Protein AF-N0BMB1-F1 (afdb_monomer_lite)

Secondary structure (DSSP, 8-state):
--SSTGGGGGGSHHHHHHHHHHHTT-HHHHHHHHHHHHHHHHHHT--HHHHHHS-HHHHHHHHHHHHHHHHHTT--HHHHHHHHHHHHHHHHHTT--------HHHHHT-TTSSSSS--

Sequence (119 aa):
MGKKKYKALLEDENVRRWYVNVSRGAEVTADVNLKRLSNFCERVGLNPKDLLKMDDKALKNLILDYITDMELKGYAGSYIYLTIKAIESWLSFNNRELRAHLFSVQLAVSPIKFKFIIT

Radius of gyration: 15.67 Å; chains: 1; bounding box: 29×44×47 Å

Organism: NCBI:txid387631

Structure (mmCIF, N/CA/C/O backbone):
data_AF-N0BMB1-F1
#
_entry.id   AF-N0BMB1-F1
#
loop_
_atom_site.group_PDB
_atom_site.id
_atom_site.type_symbol
_atom_site.label_atom_id
_atom_site.label_alt_id
_atom_site.label_comp_id
_atom_site.label_asym_id
_atom_site.label_entity_id
_atom_site.label_seq_id
_atom_site.pdbx_PDB_ins_code
_atom_site.Cartn_x
_atom_site.Cartn_y
_atom_site.Cartn_z
_atom_site.occupancy
_atom_site.B_iso_or_equiv
_atom_site.auth_seq_id
_atom_site.auth_comp_id
_atom_site.auth_asym_id
_atom_site.auth_atom_id
_atom_site.pdbx_PDB_model_num
ATOM 1 N N . MET A 1 1 ? -2.194 -19.032 11.243 1.00 38.81 1 MET A N 1
ATOM 2 C CA . MET A 1 1 ? -2.776 -19.253 9.895 1.00 38.81 1 MET A CA 1
ATOM 3 C C . MET A 1 1 ? -2.850 -17.912 9.178 1.00 38.81 1 MET A C 1
ATOM 5 O O . MET A 1 1 ? -3.549 -17.044 9.666 1.00 38.81 1 MET A O 1
ATOM 9 N N . GLY A 1 2 ? -2.084 -17.668 8.108 1.00 46.03 2 GLY A N 1
ATOM 10 C CA . GLY A 1 2 ? -2.102 -16.328 7.486 1.00 46.03 2 GLY A CA 1
ATOM 11 C C . GLY A 1 2 ? -1.203 -16.097 6.271 1.00 46.03 2 GLY A C 1
ATOM 12 O O . GLY A 1 2 ? -1.395 -15.112 5.576 1.00 46.03 2 GLY A O 1
ATOM 13 N N . LYS A 1 3 ? -0.273 -17.009 5.953 1.00 47.09 3 LYS A N 1
ATOM 14 C CA . LYS A 1 3 ? 0.655 -16.859 4.813 1.00 47.09 3 LYS A CA 1
ATOM 15 C C . LYS A 1 3 ? 0.000 -16.931 3.417 1.00 47.09 3 LYS A C 1
ATOM 17 O O . LYS A 1 3 ? 0.708 -16.728 2.441 1.00 47.09 3 LYS A O 1
ATOM 22 N N . LYS A 1 4 ? -1.294 -17.266 3.290 1.00 59.09 4 LYS A N 1
ATOM 23 C CA . LYS A 1 4 ? -1.915 -17.589 1.987 1.00 59.09 4 LYS A CA 1
ATOM 24 C C . LYS A 1 4 ? -2.595 -16.409 1.278 1.00 59.09 4 LYS A C 1
ATOM 26 O O . LYS A 1 4 ? -2.521 -16.356 0.061 1.00 59.09 4 LYS A O 1
ATOM 31 N N . LYS A 1 5 ? -3.216 -15.462 1.995 1.00 67.12 5 LYS A N 1
ATOM 32 C CA . LYS A 1 5 ? -4.100 -14.464 1.356 1.00 67.12 5 LYS A CA 1
ATOM 33 C C . LYS A 1 5 ? -3.335 -13.377 0.592 1.00 67.12 5 LYS A C 1
ATOM 35 O O . LYS A 1 5 ? -3.592 -13.159 -0.581 1.00 67.12 5 LYS A O 1
ATOM 40 N N . TYR A 1 6 ? -2.315 -12.785 1.212 1.00 78.88 6 TYR A N 1
ATOM 41 C CA . TYR A 1 6 ? -1.524 -11.719 0.583 1.00 78.88 6 TYR A CA 1
ATOM 42 C C . TYR A 1 6 ? -0.545 -12.226 -0.486 1.00 78.88 6 TYR A C 1
ATOM 44 O O . TYR A 1 6 ? -0.070 -11.443 -1.300 1.00 78.88 6 TYR A O 1
ATOM 52 N N . LYS A 1 7 ? -0.243 -13.533 -0.517 1.00 85.06 7 LYS A N 1
ATOM 53 C CA . LYS A 1 7 ? 0.584 -14.126 -1.578 1.00 85.06 7 LYS A CA 1
ATOM 54 C C . LYS A 1 7 ? -0.131 -14.177 -2.925 1.00 85.06 7 LYS A C 1
ATOM 56 O O . LYS A 1 7 ? 0.562 -14.207 -3.931 1.00 85.06 7 LYS A O 1
ATOM 61 N N . ALA A 1 8 ? -1.465 -14.121 -2.952 1.00 88.56 8 ALA A N 1
ATOM 62 C CA . ALA A 1 8 ? -2.222 -14.021 -4.200 1.00 88.56 8 ALA A CA 1
ATOM 63 C C . ALA A 1 8 ? -1.836 -12.764 -5.000 1.00 88.56 8 ALA A C 1
ATOM 65 O O . ALA A 1 8 ? -1.805 -12.796 -6.222 1.00 88.56 8 ALA A O 1
ATOM 66 N N . LEU A 1 9 ? -1.422 -11.678 -4.329 1.00 90.94 9 LEU A N 1
ATOM 67 C CA . LEU A 1 9 ? -0.894 -10.500 -5.021 1.00 90.94 9 LEU A CA 1
ATOM 68 C C . LEU A 1 9 ? 0.357 -10.797 -5.864 1.00 90.94 9 LEU A C 1
ATOM 70 O O . LEU A 1 9 ? 0.624 -10.059 -6.802 1.00 90.94 9 LEU A O 1
ATOM 74 N N . LEU A 1 10 ? 1.123 -11.849 -5.558 1.00 94.50 10 LEU A N 1
ATOM 75 C CA . LEU A 1 10 ? 2.311 -12.228 -6.332 1.00 94.50 10 LEU A CA 1
ATOM 76 C C . LEU A 1 10 ? 1.972 -12.895 -7.673 1.00 94.50 10 LEU A C 1
ATOM 78 O O . LEU A 1 10 ? 2.879 -13.106 -8.478 1.00 94.50 10 LEU A O 1
ATOM 82 N N . GLU A 1 11 ? 0.701 -13.222 -7.922 1.00 93.38 11 GLU A N 1
ATOM 83 C CA . GLU A 1 11 ? 0.220 -13.613 -9.253 1.00 93.38 11 GLU A CA 1
ATOM 84 C C . GLU A 1 11 ? 0.292 -12.428 -10.228 1.00 93.38 11 GLU A C 1
ATOM 86 O O . GLU A 1 11 ? 0.483 -12.613 -11.429 1.00 93.38 11 GLU A O 1
ATOM 91 N N . ASP A 1 12 ? 0.219 -11.197 -9.708 1.00 94.62 12 ASP A N 1
ATOM 92 C CA . ASP A 1 12 ? 0.503 -9.998 -10.479 1.00 94.62 12 ASP A CA 1
ATOM 93 C C . ASP A 1 12 ? 2.010 -9.844 -10.702 1.00 94.62 12 ASP A C 1
ATOM 95 O O . ASP A 1 12 ? 2.804 -9.701 -9.766 1.00 94.62 12 ASP A O 1
ATOM 99 N N . GLU A 1 13 ? 2.419 -9.824 -11.969 1.00 96.25 13 GLU A N 1
ATOM 100 C CA . GLU A 1 13 ? 3.834 -9.786 -12.309 1.00 96.25 13 GLU A CA 1
ATOM 101 C C . GLU A 1 13 ? 4.544 -8.512 -11.820 1.00 96.25 13 GLU A C 1
ATOM 103 O O . GLU A 1 13 ? 5.700 -8.587 -11.394 1.00 96.25 13 GLU A O 1
ATOM 108 N N . ASN A 1 14 ? 3.877 -7.354 -11.821 1.00 96.62 14 ASN A N 1
ATOM 109 C CA . ASN A 1 14 ? 4.491 -6.111 -11.352 1.00 96.62 14 ASN A CA 1
ATOM 110 C C . ASN A 1 14 ? 4.673 -6.137 -9.836 1.00 96.62 14 ASN A C 1
ATOM 112 O O . ASN A 1 14 ? 5.730 -5.740 -9.342 1.00 96.62 14 ASN A O 1
ATOM 116 N N . VAL A 1 15 ? 3.697 -6.677 -9.101 1.00 97.56 15 VAL A N 1
ATOM 117 C CA . VAL A 1 15 ? 3.827 -6.865 -7.650 1.00 97.56 15 VAL A CA 1
ATOM 118 C C . VAL A 1 15 ? 4.933 -7.868 -7.330 1.00 97.56 15 VAL A C 1
ATOM 120 O O . VAL A 1 15 ? 5.739 -7.619 -6.435 1.00 97.56 15 VAL A O 1
ATOM 123 N N . ARG A 1 16 ? 5.048 -8.960 -8.094 1.00 97.75 16 ARG A N 1
ATOM 124 C CA . ARG A 1 16 ? 6.143 -9.929 -7.948 1.00 97.75 16 ARG A CA 1
ATOM 125 C C . ARG A 1 16 ? 7.513 -9.289 -8.183 1.00 97.75 16 ARG A C 1
ATOM 127 O O . ARG A 1 16 ? 8.429 -9.508 -7.394 1.00 97.75 16 ARG A O 1
ATOM 134 N N . ARG A 1 17 ? 7.666 -8.488 -9.243 1.00 98.31 17 ARG A N 1
ATOM 135 C CA . ARG A 1 17 ? 8.921 -7.773 -9.547 1.00 98.31 17 ARG A CA 1
ATOM 136 C C . ARG A 1 17 ? 9.281 -6.780 -8.443 1.00 98.31 17 ARG A C 1
ATOM 138 O O . ARG A 1 17 ? 10.433 -6.750 -8.015 1.00 98.31 17 ARG A O 1
ATOM 145 N N . TRP A 1 18 ? 8.301 -6.026 -7.945 1.00 98.25 18 TRP A N 1
ATOM 146 C CA . TRP A 1 18 ? 8.482 -5.132 -6.802 1.00 98.25 18 TRP A CA 1
ATOM 147 C C . TRP A 1 18 ? 8.920 -5.893 -5.547 1.00 98.25 18 TRP A C 1
ATOM 149 O O . TRP A 1 18 ? 9.911 -5.521 -4.923 1.00 98.25 18 TRP A O 1
ATOM 159 N N . TYR A 1 19 ? 8.237 -6.990 -5.212 1.00 98.12 19 TYR A N 1
ATOM 160 C CA . TYR A 1 19 ? 8.570 -7.828 -4.061 1.00 98.12 19 TYR A CA 1
ATOM 161 C C . TYR A 1 19 ? 10.014 -8.335 -4.132 1.00 98.12 19 TYR A C 1
ATOM 163 O O . TYR A 1 19 ? 10.769 -8.155 -3.179 1.00 98.12 19 TYR A O 1
ATOM 171 N N . VAL A 1 20 ? 10.424 -8.889 -5.280 1.00 97.94 20 VAL A N 1
ATOM 172 C CA . VAL A 1 20 ? 11.804 -9.355 -5.502 1.00 97.94 20 VAL A CA 1
ATOM 173 C C . VAL A 1 20 ? 12.804 -8.202 -5.399 1.00 97.94 20 VAL A C 1
ATOM 175 O O . VAL A 1 20 ? 13.907 -8.378 -4.890 1.00 97.94 20 VAL A O 1
ATOM 178 N N . ASN A 1 21 ? 12.443 -7.002 -5.856 1.00 97.50 21 ASN A N 1
ATOM 179 C CA . ASN A 1 21 ? 13.308 -5.837 -5.711 1.00 97.50 21 ASN A CA 1
ATOM 180 C C . ASN A 1 21 ? 13.515 -5.451 -4.237 1.00 97.50 21 ASN A C 1
ATOM 182 O O . ASN A 1 21 ? 14.649 -5.225 -3.824 1.00 97.50 21 ASN A O 1
ATOM 186 N N . VAL A 1 22 ? 12.446 -5.422 -3.435 1.00 97.00 22 VAL A N 1
ATOM 187 C CA . VAL A 1 22 ? 12.526 -5.128 -1.992 1.00 97.00 22 VAL A CA 1
ATOM 188 C C . VAL 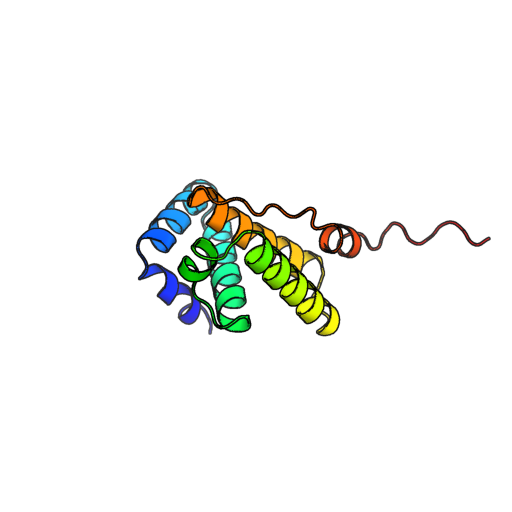A 1 22 ? 13.276 -6.235 -1.240 1.00 97.00 22 VAL A C 1
ATOM 190 O O . VAL A 1 22 ? 14.067 -5.946 -0.340 1.00 97.00 22 VAL A O 1
ATOM 193 N N . SER A 1 23 ? 13.084 -7.501 -1.626 1.00 97.06 23 SER A N 1
ATOM 194 C CA . SER A 1 23 ? 13.686 -8.649 -0.939 1.00 97.06 23 SER A CA 1
ATOM 195 C C . SER A 1 23 ? 15.208 -8.702 -1.069 1.00 97.06 23 SER A C 1
ATOM 197 O O . SER A 1 23 ? 15.857 -9.279 -0.203 1.00 97.06 23 SER A O 1
ATOM 199 N N . ARG A 1 24 ? 15.787 -8.067 -2.101 1.00 95.19 24 ARG A N 1
ATOM 200 C CA . ARG A 1 24 ? 17.248 -7.913 -2.254 1.00 95.19 24 ARG A CA 1
ATOM 201 C C . ARG A 1 24 ? 17.888 -7.169 -1.086 1.00 95.19 24 ARG A C 1
ATOM 203 O O . ARG A 1 24 ? 19.041 -7.433 -0.772 1.00 95.19 24 ARG A O 1
ATOM 210 N N . GLY A 1 25 ? 17.159 -6.238 -0.470 1.00 93.62 25 GLY A N 1
ATOM 211 C CA . GLY A 1 25 ? 17.608 -5.562 0.745 1.00 93.62 25 GLY A CA 1
ATOM 212 C C . GLY A 1 25 ? 17.327 -6.403 1.989 1.00 93.62 25 GLY A C 1
ATOM 213 O O . GLY A 1 25 ? 18.221 -6.639 2.795 1.00 93.62 25 GLY A O 1
ATOM 214 N N . ALA A 1 26 ? 16.079 -6.857 2.141 1.00 94.00 26 ALA A N 1
ATOM 215 C CA . ALA A 1 26 ? 15.676 -7.747 3.226 1.00 94.00 26 ALA A CA 1
ATOM 216 C C . ALA A 1 26 ? 14.365 -8.476 2.892 1.00 94.00 26 ALA A C 1
ATOM 218 O O . ALA A 1 26 ? 13.326 -7.845 2.685 1.00 94.00 26 ALA A O 1
ATOM 219 N N . GLU A 1 27 ? 14.384 -9.809 2.928 1.00 94.88 27 GLU A N 1
ATOM 220 C CA . GLU A 1 27 ? 13.205 -10.650 2.667 1.00 94.88 27 GLU A CA 1
ATOM 221 C C . GLU A 1 27 ? 12.059 -10.368 3.652 1.00 94.88 27 GLU A C 1
ATOM 223 O O . GLU A 1 27 ? 10.911 -10.198 3.248 1.00 94.88 27 GLU A O 1
ATOM 228 N N . VAL A 1 28 ? 12.377 -10.205 4.942 1.00 95.12 28 VAL A N 1
ATOM 229 C CA . VAL A 1 28 ? 11.382 -9.881 5.981 1.00 95.12 28 VAL A CA 1
ATOM 230 C C . VAL A 1 28 ? 10.668 -8.561 5.675 1.00 95.12 28 VAL A C 1
ATOM 232 O O . VAL A 1 28 ? 9.454 -8.453 5.851 1.00 95.12 28 VAL A O 1
ATOM 235 N N . THR A 1 29 ? 11.395 -7.559 5.178 1.00 94.31 29 THR A N 1
ATOM 236 C CA . THR A 1 29 ? 10.805 -6.276 4.777 1.00 94.31 29 THR A CA 1
ATOM 237 C C . THR A 1 29 ? 9.876 -6.451 3.580 1.00 94.31 29 THR A C 1
ATOM 239 O O . THR A 1 29 ? 8.783 -5.885 3.582 1.00 94.31 29 THR A O 1
ATOM 242 N N . ALA A 1 30 ? 10.258 -7.264 2.591 1.00 96.25 30 ALA A N 1
ATOM 243 C CA . ALA A 1 30 ? 9.410 -7.562 1.439 1.00 96.25 30 ALA A CA 1
ATOM 244 C C . ALA A 1 30 ? 8.102 -8.252 1.857 1.00 96.25 30 ALA A C 1
ATOM 246 O O . ALA A 1 30 ? 7.022 -7.829 1.443 1.00 96.25 30 ALA A O 1
ATOM 247 N N . ASP A 1 31 ? 8.177 -9.245 2.745 1.00 96.06 31 ASP A N 1
ATOM 248 C CA . ASP A 1 31 ? 7.012 -9.953 3.287 1.00 96.06 31 ASP A CA 1
ATOM 249 C C . ASP A 1 31 ? 6.058 -9.023 4.040 1.00 96.06 31 ASP A C 1
ATOM 251 O O . ASP A 1 31 ? 4.838 -9.052 3.838 1.00 96.06 31 ASP A O 1
ATOM 255 N N . VAL A 1 32 ? 6.606 -8.179 4.915 1.00 95.62 32 VAL A N 1
ATOM 256 C CA . VAL A 1 32 ? 5.804 -7.241 5.701 1.00 95.62 32 VAL A CA 1
ATOM 257 C C . VAL A 1 32 ? 5.192 -6.162 4.802 1.00 95.62 32 VAL A C 1
ATOM 259 O O . VAL A 1 32 ? 4.022 -5.817 4.987 1.00 95.62 32 VAL A O 1
ATOM 262 N N . ASN A 1 33 ? 5.930 -5.658 3.810 1.00 96.88 33 ASN A N 1
ATOM 263 C CA . ASN A 1 33 ? 5.412 -4.683 2.851 1.00 96.88 33 ASN A CA 1
ATOM 264 C C . ASN A 1 33 ? 4.297 -5.277 1.987 1.00 96.88 33 ASN A C 1
ATOM 266 O O . ASN A 1 33 ? 3.249 -4.648 1.853 1.00 96.88 33 ASN A O 1
ATOM 270 N N . LEU A 1 34 ? 4.466 -6.498 1.471 1.00 97.50 34 LEU A N 1
ATOM 271 C CA . LEU A 1 34 ? 3.435 -7.196 0.699 1.00 97.50 34 LEU A CA 1
ATOM 272 C C . LEU A 1 34 ? 2.153 -7.383 1.517 1.00 97.50 34 LEU A C 1
ATOM 274 O O . LEU A 1 34 ? 1.056 -7.103 1.036 1.00 97.50 34 LEU A O 1
ATOM 278 N N . LYS A 1 35 ? 2.284 -7.797 2.783 1.00 96.62 35 LYS A N 1
ATOM 279 C CA . LYS A 1 35 ? 1.142 -7.936 3.694 1.00 96.62 35 LYS A CA 1
ATOM 280 C C . LYS A 1 35 ? 0.428 -6.602 3.924 1.00 96.62 35 LYS A C 1
ATOM 282 O O . LYS A 1 35 ? -0.798 -6.563 3.930 1.00 96.62 35 LYS A O 1
ATOM 287 N N . ARG A 1 36 ? 1.174 -5.513 4.125 1.00 96.44 36 ARG A N 1
ATOM 288 C CA . ARG A 1 36 ? 0.609 -4.170 4.335 1.00 96.44 36 ARG A CA 1
ATOM 289 C C . ARG A 1 36 ? -0.103 -3.648 3.095 1.00 96.44 36 ARG A C 1
ATOM 291 O O . ARG A 1 36 ? -1.222 -3.165 3.225 1.00 96.44 36 ARG A O 1
ATOM 298 N N . LEU A 1 37 ? 0.502 -3.811 1.920 1.00 97.44 37 LEU A N 1
ATOM 299 C CA . LEU A 1 37 ? -0.115 -3.457 0.644 1.00 97.44 37 LEU A CA 1
ATOM 300 C C . LEU A 1 37 ? -1.418 -4.240 0.432 1.00 97.44 37 LEU A C 1
ATOM 302 O O . LEU A 1 37 ? -2.448 -3.639 0.152 1.00 97.44 37 LEU A O 1
ATOM 306 N N . SER A 1 38 ? -1.399 -5.558 0.667 1.00 96.12 38 SER A N 1
ATOM 307 C CA . SER A 1 38 ? -2.596 -6.408 0.599 1.00 96.12 38 SER A CA 1
ATOM 308 C C . SER A 1 38 ? -3.691 -5.945 1.548 1.00 96.12 38 SER A C 1
ATOM 310 O O . SER A 1 38 ? -4.827 -5.769 1.126 1.00 96.12 38 SER A O 1
ATOM 312 N N . ASN A 1 39 ? -3.365 -5.720 2.821 1.00 95.69 39 ASN A N 1
ATOM 313 C CA . ASN A 1 39 ? -4.346 -5.304 3.820 1.00 95.69 39 ASN A CA 1
ATOM 314 C C . ASN A 1 39 ? -4.940 -3.924 3.513 1.00 95.69 39 ASN A C 1
ATOM 316 O O . ASN A 1 39 ? -6.126 -3.707 3.753 1.00 95.69 39 ASN A O 1
ATOM 320 N N . PHE A 1 40 ? -4.122 -2.996 3.009 1.00 97.19 40 PHE A N 1
ATOM 321 C CA . PHE A 1 40 ? -4.586 -1.687 2.563 1.00 97.19 40 PHE A CA 1
ATOM 322 C C . PHE A 1 40 ? -5.586 -1.844 1.416 1.00 97.19 40 PHE A C 1
ATOM 324 O O . PHE A 1 40 ? -6.730 -1.422 1.554 1.00 97.19 40 PHE A O 1
ATOM 331 N N . CYS A 1 41 ? -5.181 -2.531 0.344 1.00 96.69 41 CYS A N 1
ATOM 332 C CA . CYS A 1 41 ? -6.002 -2.825 -0.829 1.00 96.69 41 CYS A 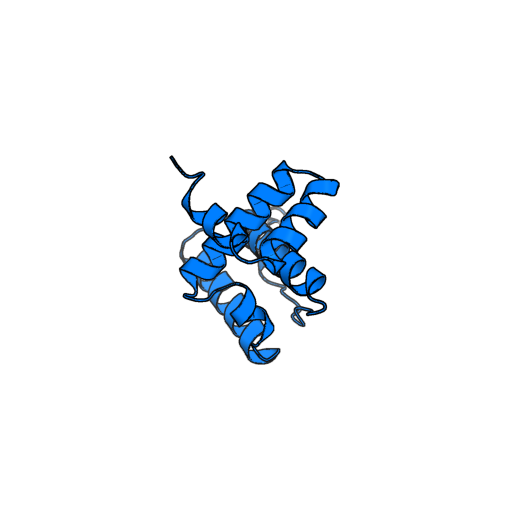CA 1
ATOM 333 C C . CYS A 1 41 ? -7.336 -3.494 -0.463 1.00 96.69 41 CYS A C 1
ATOM 335 O O . CYS A 1 41 ? -8.394 -3.021 -0.871 1.00 96.69 41 CYS A O 1
ATOM 337 N N . GLU A 1 42 ? -7.306 -4.527 0.384 1.00 95.56 42 GLU A N 1
ATOM 338 C CA . GLU A 1 42 ? -8.516 -5.197 0.874 1.00 95.56 42 GLU A CA 1
ATOM 339 C C . GLU A 1 42 ? -9.449 -4.248 1.633 1.00 95.56 42 GLU A C 1
ATOM 341 O O . GLU A 1 42 ? -10.664 -4.322 1.461 1.00 95.56 42 GLU A O 1
ATOM 346 N N . ARG A 1 43 ? -8.903 -3.355 2.466 1.00 95.69 43 ARG A N 1
ATOM 347 C CA . ARG A 1 43 ? -9.710 -2.420 3.257 1.00 95.69 43 ARG A CA 1
ATOM 348 C C . ARG A 1 43 ? -10.395 -1.368 2.396 1.00 95.69 43 ARG A C 1
ATOM 350 O O . ARG A 1 43 ? -11.524 -1.001 2.697 1.00 95.69 43 ARG A O 1
ATOM 357 N N . VAL A 1 44 ? -9.710 -0.878 1.367 1.00 96.19 44 VAL A N 1
ATOM 358 C CA . VAL A 1 44 ? -10.244 0.163 0.479 1.00 96.19 44 VAL A CA 1
ATOM 359 C C . VAL A 1 44 ? -10.975 -0.403 -0.743 1.00 96.19 44 VAL A C 1
ATOM 361 O O . VAL A 1 44 ? -11.478 0.365 -1.555 1.00 96.19 44 VAL A O 1
ATOM 364 N N . GLY A 1 45 ? -11.041 -1.731 -0.886 1.00 95.88 45 GLY A N 1
ATOM 365 C CA . GLY A 1 45 ? -11.725 -2.394 -1.999 1.00 95.88 45 GLY A CA 1
ATOM 366 C C . GLY A 1 45 ? -11.036 -2.218 -3.356 1.00 95.88 45 GLY A C 1
ATOM 367 O O . GLY A 1 45 ? -11.709 -2.240 -4.381 1.00 95.88 45 GLY A O 1
ATOM 368 N N . LEU A 1 46 ? -9.713 -2.034 -3.373 1.00 96.44 46 LEU A N 1
ATOM 369 C CA . LEU A 1 46 ? -8.915 -1.810 -4.585 1.00 96.44 46 LEU A CA 1
ATOM 370 C C . LEU A 1 46 ? -7.824 -2.870 -4.732 1.00 96.44 46 LEU A C 1
ATOM 372 O O . LEU A 1 46 ? -7.463 -3.543 -3.771 1.00 96.44 46 LEU A O 1
ATOM 376 N N . ASN A 1 47 ? -7.236 -2.978 -5.920 1.00 95.50 47 ASN A N 1
ATOM 377 C CA . ASN A 1 47 ? -5.988 -3.712 -6.136 1.00 95.50 47 ASN A CA 1
ATOM 378 C C . ASN A 1 47 ? -4.791 -2.741 -6.300 1.00 95.50 47 ASN A C 1
ATOM 380 O O . ASN A 1 47 ? -4.989 -1.542 -6.519 1.00 95.50 47 ASN A O 1
ATOM 384 N N . PRO A 1 48 ? -3.530 -3.216 -6.227 1.00 96.56 48 PRO A N 1
ATOM 385 C CA . PRO A 1 48 ? -2.363 -2.337 -6.333 1.00 96.56 48 PRO A CA 1
ATOM 386 C C . PRO A 1 48 ? -2.268 -1.545 -7.645 1.00 96.56 48 PRO A C 1
ATOM 388 O O . PRO A 1 48 ? -1.714 -0.444 -7.650 1.00 96.56 48 PRO A O 1
ATOM 391 N N . LYS A 1 49 ? -2.797 -2.078 -8.756 1.00 96.31 49 LYS A N 1
ATOM 392 C CA . LYS A 1 49 ? -2.800 -1.398 -10.061 1.00 96.31 49 LYS A CA 1
ATOM 393 C C . LYS A 1 49 ? -3.809 -0.257 -10.113 1.00 96.31 49 LYS A C 1
ATOM 395 O O . LYS A 1 49 ? -3.560 0.710 -10.826 1.00 96.31 49 LYS A O 1
ATOM 400 N N . ASP A 1 50 ? -4.913 -0.340 -9.376 1.00 97.19 50 ASP A N 1
ATOM 401 C CA . ASP A 1 50 ? -5.898 0.744 -9.327 1.00 97.19 50 ASP A CA 1
ATOM 402 C C . ASP A 1 50 ? -5.278 2.009 -8.730 1.00 97.19 50 ASP A C 1
ATOM 404 O O . ASP A 1 50 ? -5.471 3.093 -9.273 1.00 97.19 50 ASP A O 1
ATOM 408 N N . LEU A 1 51 ? -4.425 1.862 -7.706 1.00 96.81 51 LEU A N 1
ATOM 409 C CA . LEU A 1 51 ? -3.695 2.977 -7.086 1.00 96.81 51 LEU A CA 1
ATOM 410 C C . LEU A 1 51 ? -2.837 3.752 -8.097 1.00 96.81 51 LEU A C 1
ATOM 412 O O . LEU A 1 51 ? -2.715 4.971 -8.003 1.00 96.81 51 LEU A O 1
ATOM 416 N N . LEU A 1 52 ? -2.265 3.055 -9.085 1.00 96.75 52 LEU A N 1
ATOM 417 C CA . LEU A 1 52 ? -1.434 3.668 -10.125 1.00 96.75 52 LEU A CA 1
ATOM 418 C C . LEU A 1 52 ? -2.254 4.506 -11.114 1.00 96.75 52 LEU A C 1
ATOM 420 O O . LEU A 1 52 ? -1.713 5.436 -11.709 1.00 96.75 52 LEU A O 1
ATOM 424 N N . LYS A 1 53 ? -3.543 4.188 -11.283 1.00 96.38 53 LYS A N 1
ATOM 425 C CA . LYS A 1 53 ? -4.457 4.844 -12.232 1.00 96.38 53 LYS A CA 1
ATOM 426 C C . LYS A 1 53 ? -5.172 6.058 -11.644 1.00 96.38 53 LYS A C 1
ATOM 428 O O . LYS A 1 53 ? -5.709 6.859 -12.402 1.00 96.38 53 LYS A O 1
ATOM 433 N N . MET A 1 54 ? -5.215 6.185 -10.319 1.00 95.88 54 MET A N 1
ATOM 434 C CA . MET A 1 54 ? -5.863 7.316 -9.653 1.00 95.88 54 MET A CA 1
ATOM 435 C C . MET A 1 54 ? -5.135 8.618 -9.981 1.00 95.88 54 MET A C 1
ATOM 437 O O . MET A 1 54 ? -3.907 8.633 -10.051 1.00 95.88 54 MET A O 1
ATOM 441 N N . ASP A 1 55 ? -5.856 9.726 -10.120 1.00 94.75 55 ASP A N 1
ATOM 442 C CA . ASP A 1 55 ? -5.220 11.043 -10.131 1.00 94.75 55 ASP A CA 1
ATOM 443 C C . ASP A 1 55 ? -4.616 11.382 -8.751 1.00 94.75 55 ASP A C 1
ATOM 445 O O . ASP A 1 55 ? -4.896 10.726 -7.742 1.00 94.75 55 ASP A O 1
ATOM 449 N N . ASP A 1 56 ? -3.740 12.389 -8.703 1.00 92.50 56 ASP A N 1
ATOM 450 C CA . ASP A 1 56 ? -3.008 12.759 -7.483 1.00 92.50 56 ASP A CA 1
ATOM 451 C C . ASP A 1 56 ? -3.940 13.167 -6.330 1.00 92.50 56 ASP A C 1
ATOM 453 O O . ASP A 1 56 ? -3.657 12.868 -5.167 1.00 92.50 56 ASP A O 1
ATOM 457 N N . LYS A 1 57 ? -5.065 13.824 -6.634 1.00 92.88 57 LYS A N 1
ATOM 458 C CA . LYS A 1 57 ? -6.024 14.281 -5.622 1.00 92.88 57 LYS A CA 1
ATOM 459 C C . LYS A 1 57 ? -6.795 13.098 -5.046 1.00 92.88 57 LYS A C 1
ATOM 461 O O . LYS A 1 57 ? -6.922 13.000 -3.827 1.00 92.88 57 LYS A O 1
ATOM 466 N N . ALA A 1 58 ? -7.274 12.199 -5.899 1.00 94.94 58 ALA A N 1
ATOM 467 C CA . ALA A 1 58 ? -8.000 11.005 -5.494 1.00 94.94 58 ALA A CA 1
ATOM 468 C C . ALA A 1 58 ? -7.117 10.076 -4.649 1.00 94.94 58 ALA A C 1
ATOM 470 O O . ALA A 1 58 ? -7.544 9.628 -3.586 1.00 94.94 58 ALA A O 1
ATOM 471 N N . LEU A 1 59 ? -5.867 9.848 -5.067 1.00 95.62 59 LEU A N 1
ATOM 472 C CA . LEU A 1 59 ? -4.917 9.024 -4.316 1.00 95.62 59 LEU A CA 1
ATOM 473 C C . LEU A 1 59 ? -4.592 9.632 -2.944 1.00 95.62 59 LEU A C 1
ATOM 475 O O . LEU A 1 59 ? -4.574 8.923 -1.937 1.00 95.62 59 LEU A O 1
ATOM 479 N N . LYS A 1 60 ? -4.374 10.952 -2.887 1.00 93.44 60 LYS A N 1
ATOM 480 C CA . LYS A 1 60 ? -4.144 11.669 -1.627 1.00 93.44 60 LYS A CA 1
ATOM 481 C C . LYS A 1 60 ? -5.336 11.540 -0.679 1.00 93.44 60 LYS A C 1
ATOM 483 O O . LYS A 1 60 ? -5.136 11.216 0.488 1.00 93.44 60 LYS A O 1
ATOM 488 N N . ASN A 1 61 ? -6.546 11.807 -1.166 1.00 94.19 61 ASN A N 1
ATOM 489 C CA . ASN A 1 61 ? -7.752 11.747 -0.342 1.00 94.19 61 ASN A CA 1
ATOM 490 C C . ASN A 1 61 ? -7.986 10.330 0.186 1.00 94.19 61 ASN A C 1
ATOM 492 O O . ASN A 1 61 ? -8.169 10.167 1.385 1.00 94.19 61 ASN A O 1
ATOM 496 N N . LEU A 1 62 ? -7.832 9.309 -0.664 1.00 96.12 62 LEU A N 1
ATOM 497 C CA . LEU A 1 62 ? -7.936 7.909 -0.253 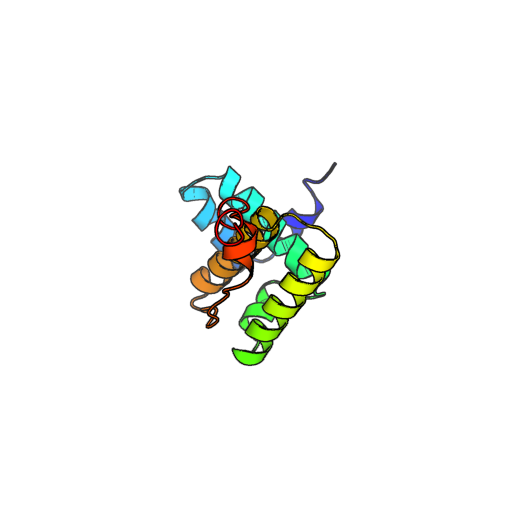1.00 96.12 62 LEU A CA 1
ATOM 498 C C . LEU A 1 62 ? -6.993 7.568 0.911 1.00 96.12 62 LEU A C 1
ATOM 500 O O . LEU 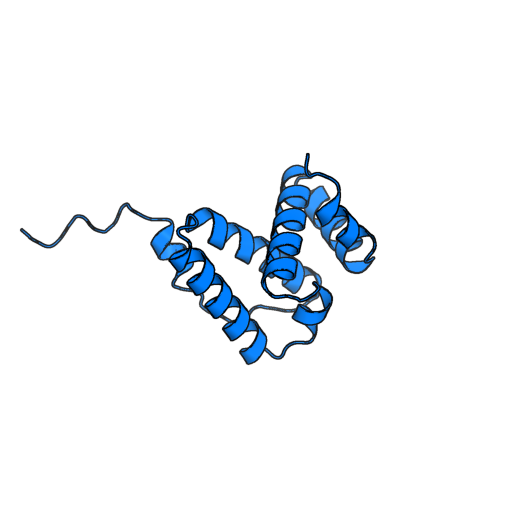A 1 62 ? -7.377 6.876 1.852 1.00 96.12 62 LEU A O 1
ATOM 504 N N . ILE A 1 63 ? -5.744 8.038 0.848 1.00 94.88 63 ILE A N 1
ATOM 505 C CA . ILE A 1 63 ? -4.755 7.775 1.897 1.00 94.88 63 ILE A CA 1
ATOM 506 C C . ILE A 1 63 ? -5.101 8.520 3.189 1.00 94.88 63 ILE A C 1
ATOM 508 O O . ILE A 1 63 ? -4.943 7.947 4.266 1.00 94.88 63 ILE A O 1
ATOM 512 N N . LEU A 1 64 ? -5.593 9.758 3.102 1.00 92.94 64 LEU A N 1
ATOM 513 C CA . LEU A 1 64 ? -6.054 10.511 4.272 1.00 92.94 64 LEU A CA 1
ATOM 514 C C . LEU A 1 64 ? -7.260 9.838 4.935 1.00 92.94 64 LEU A C 1
ATOM 516 O O . LEU A 1 64 ? -7.233 9.625 6.145 1.00 92.94 64 LEU A O 1
ATOM 520 N N . ASP A 1 65 ? -8.248 9.418 4.146 1.00 95.12 65 ASP A N 1
ATOM 521 C CA . ASP A 1 65 ? -9.436 8.718 4.639 1.00 95.12 65 ASP A CA 1
ATOM 522 C C . ASP A 1 65 ? -9.056 7.391 5.314 1.00 95.12 65 ASP A C 1
ATOM 524 O O . ASP A 1 65 ? -9.556 7.067 6.392 1.00 95.12 65 ASP A O 1
ATOM 528 N N . TYR A 1 66 ? -8.101 6.649 4.735 1.00 95.44 66 TYR A N 1
ATOM 529 C CA . TYR A 1 66 ? -7.544 5.447 5.358 1.00 95.44 66 TYR A CA 1
ATOM 530 C C . TYR A 1 66 ? -6.853 5.753 6.695 1.00 95.44 66 TYR A C 1
ATOM 532 O O . TYR A 1 66 ? -7.044 5.012 7.658 1.00 95.44 66 TYR A O 1
ATOM 540 N N . ILE A 1 67 ? -6.047 6.818 6.778 1.00 93.31 67 ILE A N 1
ATOM 541 C CA . ILE A 1 67 ? -5.375 7.205 8.028 1.00 93.31 67 ILE A CA 1
ATOM 542 C C . ILE A 1 67 ? -6.418 7.517 9.105 1.00 93.31 67 ILE A C 1
ATOM 544 O O . ILE A 1 67 ? -6.348 6.935 10.187 1.00 93.31 67 ILE A O 1
ATOM 548 N N . THR A 1 68 ? -7.412 8.350 8.791 1.00 92.31 68 THR A N 1
ATOM 549 C CA . THR A 1 68 ? -8.483 8.712 9.727 1.00 92.31 68 THR A CA 1
ATOM 550 C C . THR A 1 68 ? -9.284 7.490 10.183 1.00 92.31 68 THR A C 1
ATOM 552 O O . THR A 1 68 ? -9.507 7.327 11.380 1.00 92.31 68 THR A O 1
ATOM 555 N N . ASP A 1 69 ? -9.660 6.581 9.275 1.00 94.75 69 ASP A N 1
ATOM 556 C CA . ASP A 1 69 ? -10.345 5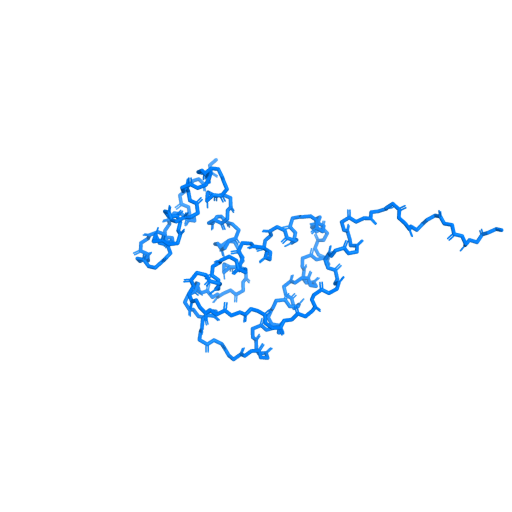.327 9.635 1.00 94.75 69 ASP A CA 1
ATOM 557 C C . ASP A 1 69 ? -9.521 4.479 10.616 1.00 94.75 69 ASP A C 1
ATOM 559 O O . ASP A 1 69 ? -10.047 3.920 11.581 1.00 94.75 69 ASP A O 1
ATOM 563 N N . MET A 1 70 ? -8.213 4.377 10.383 1.00 94.12 70 MET A N 1
ATOM 564 C CA . MET A 1 70 ? -7.318 3.574 11.212 1.00 94.12 70 MET A CA 1
ATOM 565 C C . MET A 1 70 ? -7.074 4.204 12.588 1.00 94.12 70 MET A C 1
ATOM 567 O O . MET A 1 70 ? -7.024 3.476 13.582 1.00 94.12 70 MET A O 1
ATOM 571 N N . GLU A 1 71 ? -6.969 5.530 12.665 1.00 91.94 71 GLU A N 1
ATOM 572 C CA . GLU A 1 71 ? -6.879 6.270 13.929 1.00 91.94 71 GLU A CA 1
ATOM 573 C C . GLU A 1 71 ? -8.162 6.114 14.754 1.00 91.94 71 GLU A C 1
ATOM 575 O O . GLU A 1 71 ? -8.093 5.756 15.930 1.00 91.94 71 GLU A O 1
ATOM 580 N N . LEU A 1 72 ? -9.336 6.272 14.130 1.00 93.12 72 LEU A N 1
ATOM 581 C CA . LEU A 1 72 ? -10.637 6.082 14.788 1.00 93.12 72 LEU A CA 1
ATOM 582 C C . LEU A 1 72 ? -10.833 4.651 15.304 1.00 93.12 72 LEU A C 1
ATOM 584 O O . LEU A 1 72 ? -11.464 4.439 16.337 1.00 93.12 72 LEU A O 1
ATOM 588 N N . LYS A 1 73 ? -10.260 3.661 14.614 1.00 93.50 73 LYS A N 1
ATOM 589 C CA . LYS A 1 73 ? -10.256 2.253 15.040 1.00 93.50 73 LYS A CA 1
ATOM 590 C C . LYS A 1 73 ? -9.176 1.924 16.080 1.00 93.50 73 LYS A C 1
ATOM 592 O O . LYS A 1 73 ? -9.063 0.765 16.476 1.00 93.50 73 LYS A O 1
ATOM 597 N N . GLY A 1 74 ? -8.386 2.905 16.520 1.00 92.00 74 GLY A N 1
ATOM 598 C CA . GLY A 1 74 ? -7.388 2.747 17.580 1.00 92.00 74 GLY A CA 1
ATOM 599 C C . GLY A 1 74 ? -6.116 2.007 17.160 1.00 92.00 74 GLY A C 1
ATOM 600 O O . GLY A 1 74 ? -5.399 1.484 18.016 1.00 92.00 74 GLY A O 1
ATOM 601 N N . TYR A 1 75 ? -5.811 1.924 15.861 1.00 92.31 75 TYR A N 1
ATOM 602 C CA . TYR A 1 75 ? -4.544 1.342 15.419 1.00 92.31 75 TYR A CA 1
ATOM 603 C C . TYR A 1 75 ? -3.368 2.248 15.796 1.00 92.31 75 TYR A C 1
ATOM 605 O O . TYR A 1 75 ? -3.439 3.470 15.698 1.00 92.31 75 TYR A O 1
ATOM 613 N N . ALA A 1 76 ? -2.242 1.640 16.176 1.00 90.88 76 ALA A N 1
ATOM 614 C CA . ALA A 1 76 ? -1.036 2.387 16.515 1.00 90.88 76 ALA A CA 1
ATOM 615 C C . ALA A 1 76 ? -0.542 3.230 15.325 1.00 90.88 76 ALA A C 1
ATOM 617 O O . ALA A 1 76 ? -0.395 2.712 14.214 1.00 90.88 76 ALA A O 1
ATOM 618 N N . GLY A 1 77 ? -0.180 4.493 15.575 1.00 87.00 77 GLY A N 1
ATOM 619 C CA . GLY A 1 77 ? 0.363 5.389 14.545 1.00 87.00 77 GLY A CA 1
ATOM 620 C C . GLY A 1 77 ? 1.578 4.802 13.818 1.00 87.00 77 GLY A C 1
ATOM 621 O O . GLY A 1 77 ? 1.715 4.953 12.608 1.00 87.00 77 GLY A O 1
ATOM 622 N N . SER A 1 78 ? 2.410 4.019 14.515 1.00 87.81 78 SER A N 1
ATOM 623 C CA . SER A 1 78 ? 3.548 3.310 13.912 1.00 87.81 78 SER A CA 1
ATOM 624 C C . SER A 1 78 ? 3.121 2.242 12.899 1.00 87.81 78 SER A C 1
ATOM 626 O O . SER A 1 78 ? 3.770 2.074 11.867 1.00 87.81 78 SER A O 1
ATOM 628 N N . TYR A 1 79 ? 2.010 1.543 13.139 1.00 92.81 79 TYR A N 1
ATOM 629 C CA . TYR A 1 79 ? 1.452 0.588 12.183 1.00 92.81 79 TYR A CA 1
ATOM 630 C C . TYR A 1 79 ? 0.918 1.300 10.935 1.00 92.81 79 TYR A C 1
ATOM 632 O O . TYR A 1 79 ? 1.186 0.857 9.813 1.00 92.81 79 TYR A O 1
ATOM 640 N N . ILE A 1 80 ? 0.201 2.413 11.125 1.00 93.81 80 ILE A N 1
ATOM 641 C CA . ILE A 1 80 ? -0.321 3.244 10.032 1.00 93.81 80 ILE A CA 1
ATOM 642 C C . ILE A 1 80 ? 0.848 3.765 9.191 1.00 93.81 80 ILE A C 1
ATOM 644 O O . ILE A 1 80 ? 0.879 3.532 7.985 1.00 93.81 80 ILE A O 1
ATOM 648 N N . TYR A 1 81 ? 1.864 4.346 9.834 1.00 91.81 81 TYR A N 1
ATOM 649 C CA . TYR A 1 81 ? 3.059 4.895 9.185 1.00 91.81 81 TYR A CA 1
ATOM 650 C C . TYR A 1 81 ? 3.747 3.870 8.299 1.00 91.81 81 TYR A C 1
ATOM 652 O O . TYR A 1 81 ? 3.994 4.102 7.116 1.00 91.81 81 TYR A O 1
ATOM 660 N N . LEU A 1 82 ? 4.024 2.698 8.865 1.00 93.19 82 LEU A N 1
ATOM 661 C CA . LEU A 1 82 ? 4.716 1.651 8.139 1.00 93.19 82 LEU A CA 1
ATOM 662 C C . LEU A 1 82 ? 3.856 1.054 7.013 1.00 93.19 82 LEU A C 1
ATOM 664 O O . LEU A 1 82 ? 4.406 0.530 6.045 1.00 93.19 82 LEU A O 1
ATOM 668 N N . THR A 1 83 ? 2.526 1.141 7.114 1.00 96.31 83 THR A N 1
ATOM 669 C CA . THR A 1 83 ? 1.614 0.805 6.011 1.00 96.31 83 THR A CA 1
ATOM 670 C C . THR A 1 83 ? 1.728 1.819 4.879 1.00 96.31 83 THR A C 1
ATOM 672 O O . THR A 1 83 ? 1.916 1.409 3.736 1.00 96.31 83 THR A O 1
ATOM 675 N N . ILE A 1 84 ? 1.728 3.122 5.183 1.00 95.50 84 ILE A N 1
ATOM 676 C CA . ILE A 1 84 ? 1.928 4.171 4.171 1.00 95.50 84 ILE A CA 1
ATOM 677 C C . ILE A 1 84 ? 3.292 4.029 3.488 1.00 95.50 84 ILE A C 1
ATOM 679 O O . ILE A 1 84 ? 3.363 4.081 2.265 1.00 95.50 84 ILE A O 1
ATOM 683 N N . LYS A 1 85 ? 4.358 3.720 4.236 1.00 94.56 85 LYS A N 1
ATOM 684 C CA . LYS A 1 85 ? 5.688 3.458 3.657 1.00 94.56 85 LYS A CA 1
ATOM 685 C C . LYS A 1 85 ? 5.706 2.284 2.676 1.00 94.56 85 LYS A C 1
ATOM 687 O O . LYS A 1 85 ? 6.416 2.334 1.673 1.00 94.56 85 LYS A O 1
ATOM 692 N N . ALA A 1 86 ? 4.923 1.235 2.932 1.00 96.81 86 ALA A N 1
ATOM 693 C CA . ALA A 1 86 ? 4.791 0.123 1.993 1.00 96.81 86 ALA A CA 1
ATOM 694 C C . ALA A 1 86 ? 4.078 0.553 0.696 1.00 96.81 86 ALA A C 1
ATOM 696 O O . ALA A 1 86 ? 4.497 0.150 -0.388 1.00 96.81 86 ALA A O 1
ATOM 697 N N . ILE A 1 87 ? 3.050 1.404 0.799 1.00 97.12 87 ILE A N 1
ATOM 698 C CA . ILE A 1 87 ? 2.330 1.963 -0.356 1.00 97.12 87 ILE A CA 1
ATOM 699 C C . ILE A 1 87 ? 3.250 2.890 -1.160 1.00 97.12 87 ILE A C 1
ATOM 701 O O . ILE A 1 87 ? 3.357 2.730 -2.370 1.00 97.12 87 ILE A O 1
ATOM 705 N N . GLU A 1 88 ? 3.970 3.803 -0.506 1.00 95.44 88 GLU A N 1
ATOM 706 C CA . GLU A 1 88 ? 4.956 4.683 -1.152 1.00 95.44 88 GLU A CA 1
ATOM 707 C C . GLU A 1 88 ? 6.032 3.881 -1.893 1.00 95.44 88 GLU A C 1
ATOM 709 O O . GLU A 1 88 ? 6.370 4.207 -3.028 1.00 95.44 88 GLU A O 1
ATOM 714 N N 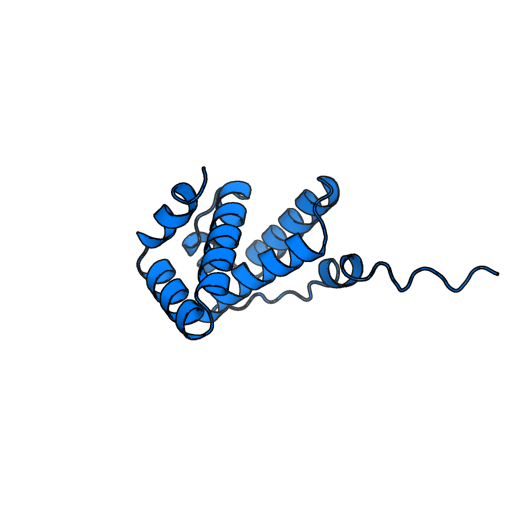. SER A 1 89 ? 6.529 2.795 -1.290 1.00 96.44 89 SER A N 1
ATOM 715 C CA . SER A 1 89 ? 7.488 1.893 -1.937 1.00 96.44 89 SER A CA 1
ATOM 716 C C . SER A 1 89 ? 6.921 1.252 -3.208 1.00 96.44 89 SER A C 1
ATOM 718 O O . SER A 1 89 ? 7.633 1.163 -4.209 1.00 96.44 89 SER A O 1
ATOM 720 N N . TRP A 1 90 ? 5.655 0.822 -3.189 1.00 98.12 90 TRP A N 1
ATOM 721 C CA . TRP A 1 90 ? 4.972 0.290 -4.371 1.00 98.12 90 TRP A CA 1
ATOM 722 C C . TRP A 1 90 ? 4.804 1.354 -5.462 1.00 98.12 90 TRP A C 1
ATOM 724 O O . TRP A 1 90 ? 5.132 1.101 -6.621 1.00 98.12 90 TRP A O 1
ATOM 734 N N . LEU A 1 91 ? 4.326 2.547 -5.101 1.00 97.06 91 LEU A N 1
ATOM 735 C CA . LEU A 1 91 ? 4.129 3.645 -6.047 1.00 97.06 91 LEU A CA 1
ATOM 736 C C . LEU A 1 91 ? 5.462 4.046 -6.696 1.00 97.06 91 LEU A C 1
ATOM 738 O O . LEU A 1 91 ? 5.560 4.076 -7.923 1.00 97.06 91 LEU A O 1
ATOM 742 N N . SER A 1 92 ? 6.503 4.254 -5.885 1.00 96.31 92 SER A N 1
ATOM 743 C CA . SER A 1 92 ? 7.832 4.673 -6.343 1.00 96.31 92 SER A CA 1
ATOM 744 C C . SER A 1 92 ? 8.462 3.658 -7.298 1.00 96.31 92 SER A C 1
ATOM 746 O O . SER A 1 92 ? 8.992 4.046 -8.336 1.00 96.31 92 SER A O 1
ATOM 748 N N . PHE A 1 93 ? 8.327 2.355 -7.020 1.00 97.31 93 PHE A N 1
ATOM 749 C CA . PHE A 1 93 ? 8.778 1.300 -7.936 1.00 97.31 93 PHE A CA 1
ATOM 750 C C . PHE A 1 93 ? 8.116 1.383 -9.321 1.00 97.31 93 PHE A C 1
ATOM 752 O O . PHE A 1 93 ? 8.723 1.010 -10.321 1.00 97.31 93 PHE A O 1
ATOM 759 N N . ASN A 1 94 ? 6.885 1.893 -9.386 1.00 97.44 94 ASN A N 1
ATOM 760 C CA . ASN A 1 94 ? 6.138 2.095 -10.625 1.00 97.44 94 ASN A CA 1
ATOM 761 C C . ASN A 1 94 ? 6.247 3.537 -11.161 1.00 97.44 94 ASN A C 1
ATOM 763 O O . ASN A 1 94 ? 5.403 3.956 -11.950 1.00 97.44 94 ASN A O 1
ATOM 767 N N . ASN A 1 95 ? 7.263 4.304 -10.743 1.00 95.62 95 ASN A N 1
ATOM 768 C CA . ASN A 1 95 ? 7.481 5.703 -11.135 1.00 95.62 95 ASN A CA 1
ATOM 769 C C . ASN A 1 95 ? 6.283 6.626 -10.840 1.00 95.62 95 ASN A C 1
ATOM 771 O O . ASN A 1 95 ? 6.063 7.621 -11.532 1.00 95.62 95 ASN A O 1
ATOM 775 N N . ARG A 1 96 ? 5.497 6.295 -9.809 1.00 93.81 96 ARG A N 1
ATOM 776 C CA . ARG A 1 96 ? 4.415 7.130 -9.293 1.00 93.81 96 ARG A CA 1
ATOM 777 C C . ARG A 1 96 ? 4.801 7.653 -7.917 1.00 93.81 96 ARG A C 1
ATOM 779 O O . ARG A 1 96 ? 5.244 6.900 -7.060 1.00 93.81 96 ARG A O 1
ATOM 786 N N . GLU A 1 97 ? 4.589 8.937 -7.676 1.00 88.12 97 GLU A N 1
ATOM 787 C CA . GLU A 1 97 ? 4.845 9.532 -6.367 1.00 88.12 97 GLU A CA 1
ATOM 788 C C . GLU A 1 97 ? 3.545 9.889 -5.664 1.00 88.12 97 GLU A C 1
ATOM 790 O O . GLU A 1 97 ? 2.582 10.352 -6.280 1.00 88.12 97 GLU A O 1
ATOM 795 N N . LEU A 1 98 ? 3.539 9.710 -4.345 1.00 84.62 98 LEU A N 1
ATOM 796 C CA . LEU A 1 98 ? 2.501 10.264 -3.497 1.00 84.62 98 LEU A CA 1
ATOM 797 C C . LEU A 1 98 ? 2.828 11.729 -3.202 1.00 84.62 98 LEU A C 1
ATOM 799 O O . LEU A 1 98 ? 3.644 12.038 -2.337 1.00 84.62 98 LEU A O 1
ATOM 803 N N . ARG A 1 99 ? 2.161 12.649 -3.898 1.00 76.69 99 ARG A N 1
ATOM 804 C CA . ARG A 1 99 ? 2.319 14.094 -3.680 1.00 76.69 99 ARG A CA 1
ATOM 805 C C . ARG A 1 99 ? 1.453 14.574 -2.515 1.00 76.69 99 ARG A C 1
ATOM 807 O O . ARG A 1 99 ? 0.485 15.314 -2.693 1.00 76.69 99 ARG A O 1
ATOM 814 N N . ALA A 1 100 ? 1.777 14.123 -1.307 1.00 65.75 100 ALA A N 1
ATOM 815 C CA . ALA A 1 100 ? 1.090 14.540 -0.091 1.00 65.75 100 ALA A CA 1
ATOM 816 C C . ALA A 1 100 ? 2.080 14.782 1.054 1.00 65.75 100 ALA A C 1
ATOM 818 O O . ALA A 1 100 ? 2.819 13.887 1.452 1.00 65.75 100 ALA A O 1
ATOM 819 N N . HIS A 1 101 ? 2.044 15.980 1.643 1.00 62.38 101 HIS A N 1
ATOM 820 C CA . HIS A 1 101 ? 2.643 16.212 2.955 1.00 62.38 101 HIS A CA 1
ATOM 821 C C . HIS A 1 101 ? 1.723 15.610 4.025 1.00 62.38 101 HIS A C 1
ATOM 823 O O . HIS A 1 101 ? 0.754 16.236 4.455 1.00 62.38 101 HIS A O 1
ATOM 829 N N . LEU A 1 102 ? 1.984 14.360 4.410 1.00 62.78 102 LEU A N 1
ATOM 830 C CA . LEU A 1 102 ? 1.214 13.651 5.433 1.00 62.78 102 LEU A CA 1
ATOM 831 C C . LEU A 1 102 ? 1.759 13.990 6.828 1.00 62.78 102 LEU A C 1
ATOM 833 O O . LEU A 1 102 ? 2.632 13.305 7.355 1.00 62.78 102 LEU A O 1
ATOM 837 N N . PHE A 1 103 ? 1.255 15.072 7.425 1.00 56.81 103 PHE A N 1
ATOM 838 C CA . PHE A 1 103 ? 1.670 15.524 8.760 1.00 56.81 103 PHE A CA 1
ATOM 839 C C . PHE A 1 103 ? 1.110 14.666 9.913 1.00 56.81 103 PHE A C 1
ATOM 841 O O . PHE A 1 103 ? 1.693 14.654 10.995 1.00 56.81 103 PHE A O 1
ATOM 848 N N . SER A 1 104 ? 0.005 13.941 9.703 1.00 51.62 104 SER A N 1
ATOM 849 C CA . SER A 1 104 ? -0.746 13.272 10.781 1.00 51.62 104 SER A CA 1
ATOM 850 C C . SER A 1 104 ? -0.008 12.085 11.404 1.00 51.62 104 SER A C 1
ATOM 852 O O . SER A 1 104 ? 0.050 11.954 12.625 1.00 51.62 104 SER A O 1
ATOM 854 N N . VAL A 1 105 ? 0.634 11.244 10.592 1.00 52.94 105 VAL A N 1
ATOM 855 C CA . VAL A 1 105 ? 1.134 9.959 11.099 1.00 52.94 105 VAL A CA 1
ATOM 856 C C . VAL A 1 105 ? 2.433 10.099 11.905 1.00 52.94 105 VAL A C 1
ATOM 858 O O . VAL A 1 105 ? 2.649 9.366 12.868 1.00 52.94 105 VAL A O 1
ATOM 861 N N . GLN A 1 106 ? 3.284 11.075 11.576 1.00 46.47 106 GLN A N 1
ATOM 862 C CA . GLN A 1 106 ? 4.540 11.312 12.301 1.00 46.47 106 GLN A CA 1
ATOM 863 C C . GLN A 1 106 ? 4.292 11.800 13.742 1.00 46.47 106 GLN A C 1
ATOM 865 O O . GLN A 1 106 ? 5.055 11.462 14.649 1.00 46.47 106 GLN A O 1
ATOM 870 N N . LEU A 1 107 ? 3.217 12.566 13.965 1.00 46.16 107 LEU A N 1
ATOM 871 C CA . LEU A 1 107 ? 2.883 13.133 15.275 1.00 46.16 107 LEU A CA 1
ATOM 872 C C . LEU A 1 107 ? 2.346 12.069 16.246 1.00 46.16 107 LEU A C 1
ATOM 874 O O . LEU A 1 107 ? 2.686 12.101 17.425 1.00 46.16 107 LEU A O 1
ATOM 878 N N . ALA A 1 108 ? 1.614 11.063 15.753 1.00 43.66 108 ALA A N 1
ATOM 879 C CA . ALA A 1 108 ? 1.116 9.951 16.570 1.00 43.66 108 ALA A CA 1
ATOM 880 C C . ALA A 1 108 ? 2.202 8.926 16.968 1.00 43.66 108 ALA A C 1
ATOM 882 O O . ALA A 1 108 ? 2.023 8.165 17.919 1.00 43.66 108 ALA A O 1
ATOM 883 N N . VAL A 1 109 ? 3.343 8.890 16.266 1.00 46.56 109 VAL A N 1
ATOM 884 C CA . VAL A 1 109 ? 4.487 8.012 16.601 1.00 46.56 109 VAL A CA 1
ATOM 885 C C . VAL A 1 109 ? 5.335 8.590 17.748 1.00 46.56 109 VAL A C 1
ATOM 887 O O . VAL A 1 109 ? 6.126 7.867 18.350 1.00 46.56 109 VAL A O 1
ATOM 890 N N . SER A 1 110 ? 5.142 9.864 18.110 1.00 38.84 110 SER A N 1
ATOM 891 C CA . SER A 1 110 ? 5.822 10.512 19.238 1.00 38.84 110 SER A CA 1
ATOM 892 C C . SER A 1 110 ? 4.855 10.861 20.377 1.00 38.84 110 SER A C 1
ATOM 894 O O . SER A 1 110 ? 4.422 12.006 20.473 1.00 38.84 110 SER A O 1
ATOM 896 N N . PRO A 1 111 ? 4.596 9.956 21.339 1.00 40.81 111 PRO A N 1
ATOM 897 C CA . PRO A 1 111 ? 3.916 10.329 22.583 1.00 40.81 111 PRO A CA 1
ATOM 898 C C . PRO A 1 111 ? 4.774 11.219 23.514 1.00 40.81 111 PRO A C 1
ATOM 900 O O . PRO A 1 111 ? 4.344 11.557 24.610 1.00 40.81 111 PRO A O 1
ATOM 903 N N . ILE A 1 112 ? 5.993 11.614 23.116 1.00 41.94 112 ILE A N 1
ATOM 904 C CA . ILE A 1 112 ? 7.003 12.185 24.030 1.00 41.94 112 ILE A CA 1
ATOM 905 C C . ILE A 1 112 ? 7.042 13.731 24.048 1.00 41.94 112 ILE A C 1
ATOM 907 O O . ILE A 1 112 ? 7.781 14.307 24.838 1.00 41.94 112 ILE A O 1
ATOM 911 N N . LYS A 1 113 ? 6.230 14.461 23.268 1.00 43.41 113 LYS A N 1
ATOM 912 C CA . LYS A 1 113 ? 6.267 15.947 23.287 1.00 43.41 113 LYS A CA 1
ATOM 913 C C . LYS A 1 113 ? 4.942 16.654 23.590 1.00 43.41 113 LYS A C 1
ATOM 915 O O . LYS A 1 113 ? 4.719 17.756 23.112 1.00 43.41 113 LYS A O 1
ATOM 920 N N . PHE A 1 114 ? 4.108 16.072 24.452 1.00 39.41 114 PHE A N 1
ATOM 921 C CA . PHE A 1 114 ? 3.020 16.799 25.127 1.00 39.41 114 PHE A CA 1
ATOM 922 C C . PHE A 1 114 ? 3.110 16.622 26.649 1.00 39.41 114 PHE A C 1
ATOM 924 O O . PHE A 1 114 ? 2.223 16.113 27.324 1.00 39.41 114 PHE A O 1
ATOM 931 N N . LYS A 1 115 ? 4.250 17.030 27.199 1.00 40.59 115 LYS A N 1
ATOM 932 C CA . LYS A 1 115 ? 4.409 17.374 28.613 1.00 40.59 115 LYS A CA 1
ATOM 933 C C . LYS A 1 115 ? 5.442 18.483 28.658 1.00 40.59 115 LYS A C 1
ATOM 935 O O . LYS A 1 115 ? 6.610 18.186 28.785 1.00 40.59 115 LYS A O 1
ATOM 940 N N . PHE A 1 116 ? 5.031 19.713 28.390 1.00 43.72 116 PHE A N 1
ATOM 941 C CA . PHE A 1 116 ? 5.611 20.962 28.890 1.00 43.72 116 PHE A CA 1
ATOM 942 C C . PHE A 1 116 ? 4.743 22.084 28.313 1.00 43.72 116 PHE A C 1
ATOM 944 O O . PHE A 1 116 ? 4.350 22.016 27.153 1.00 43.72 116 PHE A O 1
ATOM 951 N N . ILE A 1 117 ? 4.460 23.092 29.137 1.00 41.91 117 ILE A N 1
ATOM 952 C CA . ILE A 1 117 ? 3.484 24.176 28.946 1.00 41.91 117 ILE A CA 1
ATOM 953 C C . ILE A 1 117 ? 2.054 23.770 29.345 1.00 41.91 117 ILE A C 1
ATOM 955 O O . ILE A 1 117 ? 1.190 23.679 28.487 1.00 41.91 117 ILE A O 1
ATOM 959 N N . ILE A 1 118 ? 1.829 23.467 30.633 1.00 42.75 118 ILE A N 1
ATOM 960 C CA . ILE A 1 118 ? 1.023 24.307 31.550 1.00 42.75 118 ILE A CA 1
ATOM 961 C C . ILE A 1 118 ? 1.479 24.000 32.991 1.00 42.75 118 ILE A C 1
ATOM 963 O O . ILE A 1 118 ? 0.986 23.065 33.613 1.00 42.75 118 ILE A O 1
ATOM 967 N N . THR A 1 119 ? 2.465 24.749 33.482 1.00 46.72 119 THR A N 1
ATOM 968 C CA . THR A 1 119 ? 2.611 25.203 34.883 1.00 46.72 119 THR A CA 1
ATOM 969 C C . THR A 1 119 ? 3.651 26.302 34.896 1.00 46.72 119 THR A C 1
ATOM 971 O O . THR A 1 119 ? 4.681 26.097 34.211 1.00 46.72 119 THR A O 1
#

Foldseek 3Di:
DPQPQLCVLCVDVLLVVLLVVVCVVPNVLSSVLSVLQRVLCVVLVHHLVVLLVDDLVRNQVSLVVVLVVCVVVVHQLVSSVSSVVSNQSSQVSVVHHNPDPPPPSVVSNDPPPPPDPDD

pLDDT: mean 84.82, std 19.4, range [38.81, 98.31]